Protein AF-A0A9E0GYW4-F1 (afdb_monomer_lite)

pLDDT: mean 91.56, std 4.68, range [75.44, 97.56]

Secondary structure 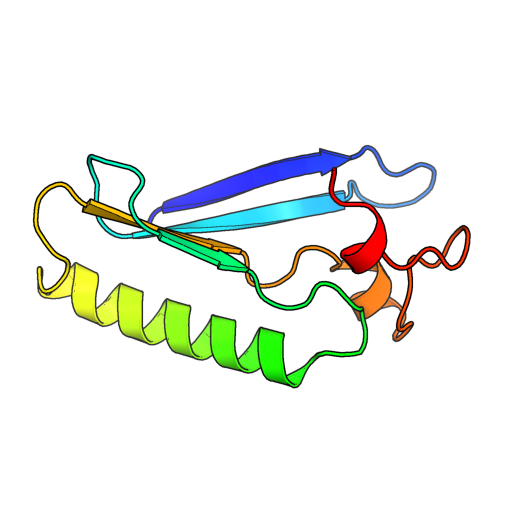(DSSP, 8-state):
-EEEEEEEE--SSSS-EEEEEEEEE-SEEEEEEEEESSTT-HHHHHHHHHHHHHHHHHHHTT-SPTTEEEEEEEES-HHHHHTT-SS-TTT---GGG---

Foldseek 3Di:
DDKDFPDWADDPPDDIQTFIKDKAAAADADEEAEFALFQQRVVRLVVLVVVSVVSVVCRVVVNDDHRYMYMYGSYNCVVNNVVVGGADPPPRDRSVPVDD

Structure (mmCIF, N/CA/C/O backbone):
data_AF-A0A9E0GYW4-F1
#
_entry.id   AF-A0A9E0GYW4-F1
#
loop_
_atom_site.group_PDB
_atom_site.id
_atom_site.type_symbol
_atom_site.label_atom_id
_atom_site.label_alt_id
_atom_site.label_comp_id
_atom_site.label_asym_id
_atom_site.label_entity_id
_atom_site.label_seq_id
_atom_site.pdbx_PDB_ins_code
_atom_site.Cartn_x
_atom_site.Cartn_y
_atom_site.Cartn_z
_atom_site.occupancy
_atom_site.B_iso_or_equiv
_atom_site.auth_seq_id
_atom_site.auth_comp_id
_atom_site.auth_asym_id
_atom_site.auth_atom_id
_atom_site.pdbx_PDB_model_num
ATOM 1 N N . MET A 1 1 ? -8.533 8.523 9.404 1.00 90.56 1 MET A N 1
ATOM 2 C CA . MET A 1 1 ? -7.748 7.979 8.280 1.00 90.56 1 MET A CA 1
ATOM 3 C C . MET A 1 1 ? -6.493 8.808 8.145 1.00 90.56 1 MET A C 1
ATOM 5 O O . MET A 1 1 ? -6.588 10.003 7.873 1.00 90.56 1 MET A O 1
ATOM 9 N N . LYS A 1 2 ? -5.326 8.186 8.302 1.00 92.94 2 LYS A N 1
ATOM 10 C CA . LYS A 1 2 ? -4.029 8.833 8.085 1.00 92.94 2 LYS A CA 1
ATOM 11 C C . LYS A 1 2 ? -3.403 8.291 6.801 1.00 92.94 2 LYS A C 1
ATOM 13 O O . LYS A 1 2 ? -3.229 7.084 6.671 1.00 92.94 2 LYS A O 1
ATOM 18 N N . LYS A 1 3 ? -3.076 9.175 5.855 1.00 95.38 3 LYS A N 1
ATOM 19 C CA . LYS A 1 3 ? -2.302 8.826 4.654 1.00 95.38 3 LYS A CA 1
ATOM 20 C C . LYS A 1 3 ? -0.817 9.037 4.942 1.00 95.38 3 LYS A C 1
ATOM 22 O O . LYS A 1 3 ? -0.454 10.072 5.496 1.00 95.38 3 LYS A O 1
ATOM 27 N N . GLU A 1 4 ? 0.030 8.091 4.556 1.00 94.69 4 GLU A N 1
ATOM 28 C CA . GLU A 1 4 ? 1.483 8.208 4.705 1.00 94.69 4 GLU A CA 1
ATOM 29 C C . GLU A 1 4 ? 2.243 7.511 3.572 1.00 94.69 4 GLU A C 1
ATOM 31 O O . GLU A 1 4 ? 1.708 6.639 2.886 1.00 94.69 4 GLU A O 1
ATOM 36 N N . ILE A 1 5 ? 3.501 7.903 3.380 1.00 94.56 5 ILE A N 1
ATOM 37 C CA . ILE A 1 5 ? 4.436 7.208 2.493 1.00 94.56 5 ILE A CA 1
ATOM 38 C C . ILE A 1 5 ? 5.137 6.143 3.335 1.00 94.56 5 ILE A C 1
ATOM 40 O O . ILE A 1 5 ? 5.848 6.468 4.283 1.00 94.56 5 ILE A O 1
ATOM 44 N N . ILE A 1 6 ? 4.918 4.875 2.997 1.00 94.69 6 ILE A N 1
ATOM 45 C CA . ILE A 1 6 ? 5.502 3.720 3.691 1.00 94.69 6 ILE A CA 1
ATOM 46 C C . ILE A 1 6 ? 6.953 3.517 3.266 1.00 94.69 6 ILE A C 1
ATOM 48 O O . ILE A 1 6 ? 7.800 3.134 4.069 1.00 94.69 6 ILE A O 1
ATOM 52 N N . TYR A 1 7 ? 7.235 3.764 1.989 1.00 92.19 7 TYR A N 1
ATOM 53 C CA . TYR A 1 7 ? 8.558 3.597 1.415 1.00 92.19 7 TYR A CA 1
ATOM 54 C C . TYR A 1 7 ? 8.727 4.519 0.211 1.00 92.19 7 TYR A C 1
ATOM 56 O O . TYR A 1 7 ? 7.777 4.735 -0.546 1.00 92.19 7 TYR A O 1
ATOM 64 N N . SER A 1 8 ? 9.940 5.038 0.036 1.00 91.44 8 SER A N 1
ATOM 65 C CA . SER A 1 8 ? 10.327 5.837 -1.122 1.00 91.44 8 SER A CA 1
ATOM 66 C C . SER A 1 8 ? 11.617 5.282 -1.712 1.00 91.44 8 SER A C 1
ATOM 68 O O . SER A 1 8 ? 12.578 5.041 -0.980 1.00 91.44 8 SER A O 1
ATOM 70 N N . LEU A 1 9 ? 11.643 5.100 -3.029 1.00 87.88 9 LEU A N 1
ATOM 71 C CA . LEU A 1 9 ? 12.835 4.747 -3.791 1.00 87.88 9 LEU A CA 1
ATOM 72 C C . LEU A 1 9 ? 13.117 5.851 -4.807 1.00 87.88 9 LEU A C 1
ATOM 74 O O . LEU A 1 9 ? 12.236 6.231 -5.579 1.00 87.88 9 LEU A O 1
ATOM 78 N N . LYS A 1 10 ? 14.358 6.340 -4.822 1.00 88.00 10 LYS A N 1
ATOM 79 C CA . LYS A 1 10 ? 14.753 7.433 -5.706 1.00 88.00 10 LYS A CA 1
ATOM 80 C C . LYS A 1 10 ? 14.659 7.019 -7.173 1.00 88.00 10 LYS A C 1
ATOM 82 O O . LYS A 1 10 ? 15.245 6.012 -7.576 1.00 88.00 10 LYS A O 1
ATOM 87 N N . GLY A 1 11 ? 13.946 7.809 -7.969 1.00 80.75 11 GLY A N 1
ATOM 88 C CA . GLY A 1 11 ? 13.866 7.604 -9.411 1.00 80.75 11 GLY A CA 1
ATOM 89 C C . GLY A 1 11 ? 15.182 7.985 -10.096 1.00 80.75 11 GLY A C 1
ATOM 90 O O . GLY A 1 11 ? 15.776 9.013 -9.786 1.00 80.75 11 GLY A O 1
ATOM 91 N N . ILE A 1 12 ? 15.655 7.167 -11.044 1.00 75.44 12 ILE A N 1
ATOM 92 C CA . ILE A 1 12 ? 16.898 7.464 -11.785 1.00 75.44 12 ILE A CA 1
ATOM 93 C C . ILE A 1 12 ? 16.653 8.549 -12.856 1.00 75.44 12 ILE A C 1
ATOM 95 O O . ILE A 1 12 ? 17.498 9.414 -13.060 1.00 75.44 12 ILE A O 1
ATOM 99 N N . TYR A 1 13 ? 15.481 8.534 -13.509 1.00 78.62 13 TYR A N 1
ATOM 100 C CA . TYR A 1 13 ? 15.123 9.445 -14.616 1.00 78.62 13 TYR A CA 1
ATOM 101 C C . TYR A 1 13 ? 13.660 9.928 -14.585 1.00 78.62 13 TYR A C 1
ATOM 103 O O . TYR A 1 13 ? 13.142 10.423 -15.586 1.00 78.62 13 TYR A O 1
ATOM 111 N N . ARG A 1 14 ? 12.954 9.710 -13.470 1.00 78.50 14 ARG A N 1
ATOM 112 C CA . ARG A 1 14 ? 11.532 10.039 -13.266 1.00 78.50 14 ARG A CA 1
ATOM 113 C C . ARG A 1 14 ? 11.286 10.364 -11.792 1.00 78.50 14 ARG A C 1
ATOM 115 O O . ARG A 1 14 ? 12.219 10.302 -10.997 1.00 78.50 14 ARG A O 1
ATOM 122 N N . GLU A 1 15 ? 10.043 10.704 -11.461 1.00 84.44 15 GLU A N 1
ATOM 123 C CA . GLU A 1 15 ? 9.589 10.908 -10.084 1.00 84.44 15 GLU A CA 1
ATOM 124 C C . GLU A 1 15 ? 9.943 9.724 -9.175 1.00 84.44 15 GLU A C 1
ATOM 126 O O . GLU A 1 15 ? 10.016 8.572 -9.621 1.00 84.44 15 GLU A O 1
ATOM 131 N N . ASP A 1 16 ? 10.151 10.032 -7.895 1.00 88.12 16 ASP A N 1
ATOM 132 C CA . ASP A 1 16 ? 10.436 9.031 -6.877 1.00 88.12 16 ASP A CA 1
ATOM 133 C C . ASP A 1 16 ? 9.290 8.031 -6.764 1.00 88.12 16 ASP A C 1
ATOM 135 O O . ASP A 1 16 ? 8.101 8.360 -6.790 1.00 88.12 16 ASP A O 1
ATOM 139 N N . TYR A 1 17 ? 9.664 6.772 -6.604 1.00 86.44 17 TYR A N 1
ATOM 140 C CA . TYR A 1 17 ? 8.713 5.703 -6.415 1.00 86.44 17 TYR A CA 1
ATOM 141 C C . TYR A 1 17 ? 8.240 5.692 -4.967 1.00 86.44 17 TYR A C 1
ATOM 143 O O . TYR A 1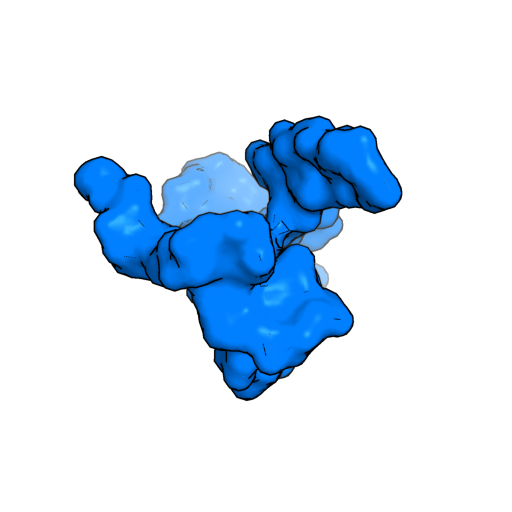 17 ? 8.977 5.295 -4.067 1.00 86.44 17 TYR A O 1
ATOM 151 N N . GLN A 1 18 ? 6.994 6.111 -4.758 1.00 90.75 18 GLN A N 1
ATOM 152 C CA . GLN A 1 18 ? 6.386 6.201 -3.436 1.00 90.75 18 GLN A CA 1
ATOM 153 C C . GLN A 1 18 ? 5.287 5.150 -3.248 1.00 90.75 18 GLN A C 1
ATOM 155 O O . GLN A 1 18 ? 4.252 5.133 -3.932 1.00 90.75 18 GLN A O 1
ATOM 160 N N . ILE A 1 19 ? 5.498 4.281 -2.262 1.00 92.69 19 ILE A N 1
ATOM 161 C CA . ILE A 1 19 ? 4.475 3.363 -1.770 1.00 92.69 19 ILE A CA 1
ATOM 162 C C . ILE A 1 19 ? 3.671 4.115 -0.719 1.00 92.69 19 ILE A C 1
ATOM 164 O O . ILE A 1 19 ? 4.197 4.496 0.325 1.00 92.69 19 ILE A O 1
ATOM 168 N N . GLU A 1 20 ? 2.389 4.330 -0.994 1.00 94.06 20 GLU A N 1
ATOM 169 C CA . GLU A 1 20 ? 1.487 4.998 -0.059 1.00 94.06 20 GLU A CA 1
ATOM 170 C C . GLU A 1 20 ? 0.675 3.965 0.712 1.00 94.06 20 GLU A C 1
ATOM 172 O O . GLU A 1 20 ? 0.227 2.958 0.157 1.00 94.06 20 GLU A O 1
ATOM 177 N N . GLY A 1 21 ? 0.454 4.259 1.985 1.00 96.25 21 GLY A N 1
ATOM 178 C CA . GLY A 1 21 ? -0.399 3.497 2.875 1.00 96.25 21 GLY A CA 1
ATOM 179 C C . GLY A 1 21 ? -1.468 4.381 3.509 1.00 96.25 21 GLY A C 1
ATOM 180 O O . GLY A 1 21 ? -1.283 5.585 3.707 1.00 96.25 21 GLY A O 1
ATOM 181 N N . TYR A 1 22 ? -2.592 3.759 3.839 1.00 96.94 22 TYR A N 1
ATOM 182 C CA . TYR A 1 22 ? -3.714 4.363 4.544 1.00 96.94 22 TYR A CA 1
ATOM 183 C C . TYR A 1 22 ? -3.912 3.618 5.857 1.00 96.94 22 TYR A C 1
ATOM 185 O O . TYR A 1 22 ? -4.192 2.420 5.844 1.00 96.94 22 TYR A O 1
ATOM 193 N N . ARG A 1 23 ? -3.753 4.316 6.981 1.00 96.50 23 ARG A N 1
ATOM 194 C CA . ARG A 1 23 ? -4.008 3.774 8.317 1.00 96.50 23 ARG A CA 1
ATOM 195 C C . ARG A 1 23 ? -5.391 4.171 8.810 1.00 96.50 23 ARG A C 1
ATOM 197 O O . ARG A 1 23 ? -5.803 5.328 8.648 1.00 96.50 23 ARG A O 1
ATOM 204 N N . PHE A 1 24 ? -6.059 3.210 9.431 1.00 96.50 24 PHE A N 1
ATOM 205 C CA . PHE A 1 24 ? -7.372 3.349 10.048 1.00 96.50 24 PHE A CA 1
ATOM 206 C C . PHE A 1 24 ? -7.340 2.809 11.475 1.00 96.50 24 PHE A C 1
ATOM 208 O O . PHE A 1 24 ? -6.710 1.779 11.726 1.00 96.50 24 PHE A O 1
ATOM 215 N N . GLY A 1 25 ? -8.045 3.484 12.382 1.00 94.00 25 GLY A N 1
ATOM 216 C CA . GLY A 1 25 ? -8.000 3.165 13.808 1.00 94.00 25 GLY A CA 1
ATOM 217 C C . GLY A 1 25 ? -6.715 3.672 14.466 1.00 94.00 25 GLY A C 1
ATOM 218 O O . GLY A 1 25 ? -6.128 4.666 14.032 1.00 94.00 25 GLY A O 1
ATOM 219 N N . GLY A 1 26 ? -6.284 3.000 15.529 1.00 91.69 26 GLY A N 1
ATOM 220 C CA . GLY A 1 26 ? -5.077 3.360 16.267 1.00 91.69 26 GLY A CA 1
ATOM 221 C C . GLY A 1 26 ? -4.785 2.369 17.386 1.00 91.69 26 GLY A C 1
ATOM 222 O O . GLY A 1 26 ? -5.698 1.705 17.871 1.00 91.69 26 GLY A O 1
ATOM 223 N N . GLY A 1 27 ? -3.518 2.276 17.789 1.00 93.00 27 GLY A N 1
ATOM 224 C CA . GLY A 1 27 ? -3.049 1.307 18.781 1.00 93.00 27 GLY A CA 1
ATOM 225 C C . GLY A 1 27 ? -2.119 0.267 18.163 1.00 93.00 27 GLY A C 1
ATOM 226 O O . GLY A 1 27 ? -1.137 0.617 17.505 1.00 93.00 27 GLY A O 1
ATOM 227 N N . GLU A 1 28 ? -2.404 -1.012 18.399 1.00 96.00 28 GLU A N 1
ATOM 228 C CA . GLU A 1 28 ? -1.596 -2.129 17.916 1.00 96.00 28 GLU A CA 1
ATOM 229 C C . GLU A 1 28 ? -1.741 -2.325 16.398 1.00 96.00 28 GLU A C 1
ATOM 231 O O . GLU A 1 28 ? -2.840 -2.286 15.847 1.00 96.00 28 GLU A O 1
ATOM 236 N N . LYS A 1 29 ? -0.625 -2.587 15.707 1.00 95.50 29 LYS A N 1
ATOM 237 C CA . LYS A 1 29 ? -0.613 -2.916 14.274 1.00 95.50 29 LYS A CA 1
ATOM 238 C C . LYS A 1 29 ? -1.176 -4.320 14.060 1.00 95.50 29 LYS A C 1
ATOM 240 O O . LYS A 1 29 ? -0.441 -5.295 14.177 1.00 95.50 29 LYS A O 1
ATOM 245 N N . SER A 1 30 ? -2.460 -4.421 13.733 1.00 96.38 30 SER A N 1
ATOM 246 C CA . SER A 1 30 ? -3.172 -5.707 13.752 1.00 96.38 30 SER A CA 1
ATOM 247 C C . SER A 1 30 ? -3.382 -6.325 12.376 1.00 96.38 30 SER A C 1
ATOM 249 O O . SER A 1 30 ? -3.390 -7.547 12.257 1.00 96.38 30 SER A O 1
ATOM 251 N N . ALA A 1 31 ? -3.538 -5.515 11.328 1.00 96.00 31 ALA A N 1
ATOM 252 C CA . ALA A 1 31 ? -3.719 -6.032 9.974 1.00 96.00 31 ALA A CA 1
ATOM 253 C C . ALA A 1 31 ? -3.056 -5.143 8.919 1.00 96.00 31 ALA A C 1
ATOM 255 O O . ALA A 1 31 ? -3.077 -3.915 9.01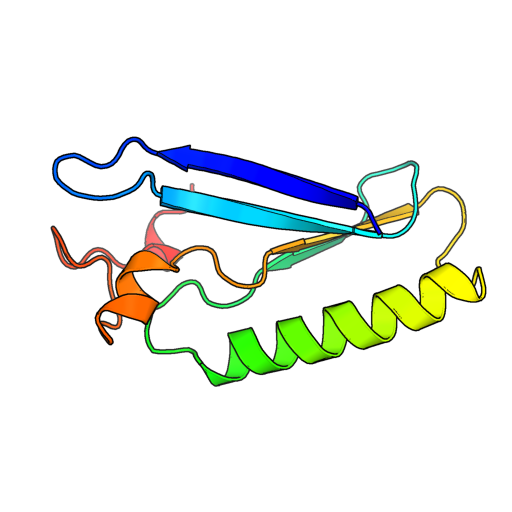0 1.00 96.00 31 ALA A O 1
ATOM 256 N N . CYS A 1 32 ? -2.508 -5.778 7.882 1.00 96.25 32 CYS A N 1
ATOM 257 C CA . CYS A 1 32 ? -2.006 -5.111 6.687 1.00 96.25 32 CYS A CA 1
ATOM 258 C C . CYS A 1 32 ? -2.645 -5.742 5.449 1.00 96.25 32 CYS A C 1
ATOM 260 O O . CYS A 1 32 ? -2.564 -6.953 5.253 1.00 96.25 32 CYS A O 1
ATOM 262 N N . ILE A 1 33 ? -3.278 -4.917 4.622 1.00 96.38 33 ILE A N 1
ATOM 263 C CA . ILE A 1 33 ? -3.925 -5.328 3.381 1.00 96.38 33 ILE A CA 1
ATOM 264 C C . ILE A 1 33 ? -3.140 -4.712 2.236 1.00 96.38 33 ILE A C 1
ATOM 266 O O . ILE A 1 33 ? -3.092 -3.491 2.081 1.00 96.38 33 ILE A O 1
ATOM 270 N N . VAL A 1 34 ? -2.516 -5.572 1.440 1.00 94.81 34 VAL A N 1
ATOM 271 C CA . VAL A 1 34 ? -1.670 -5.179 0.316 1.00 94.81 34 VAL A CA 1
ATOM 272 C C . VAL A 1 34 ? -2.391 -5.534 -0.977 1.00 94.81 34 VAL A C 1
ATOM 274 O O . VAL A 1 34 ? -2.826 -6.668 -1.154 1.00 94.81 34 VAL A O 1
ATOM 277 N N . GLY A 1 35 ? -2.556 -4.542 -1.846 1.00 92.75 35 GLY A N 1
ATOM 278 C CA . GLY A 1 35 ? -3.138 -4.710 -3.171 1.00 92.75 35 GLY A CA 1
ATOM 279 C C . GLY A 1 35 ? -2.094 -5.088 -4.216 1.00 92.75 35 GLY A C 1
ATOM 280 O O . GLY A 1 35 ? -1.181 -5.868 -3.957 1.00 92.75 35 GLY A O 1
ATOM 281 N N . ALA A 1 36 ? -2.223 -4.493 -5.403 1.00 90.12 36 ALA A N 1
ATOM 282 C CA . ALA A 1 36 ? -1.490 -4.898 -6.597 1.00 90.12 36 ALA A CA 1
ATOM 283 C C . ALA A 1 36 ? 0.040 -4.920 -6.390 1.00 90.12 36 ALA A C 1
ATOM 285 O O . ALA A 1 36 ? 0.686 -3.889 -6.144 1.00 90.12 36 ALA A O 1
ATOM 286 N N . LEU A 1 37 ? 0.620 -6.114 -6.540 1.00 90.62 37 LEU A N 1
ATOM 287 C CA . LEU A 1 37 ? 2.069 -6.349 -6.583 1.00 90.62 37 LEU A CA 1
ATOM 288 C C . LEU A 1 37 ? 2.569 -6.415 -8.032 1.00 90.62 37 LEU A C 1
ATOM 290 O O . LEU A 1 37 ? 3.742 -6.142 -8.308 1.00 90.62 37 LEU A O 1
ATOM 294 N N . ARG A 1 38 ? 1.672 -6.720 -8.976 1.00 91.69 38 ARG A N 1
ATOM 295 C CA . ARG A 1 38 ? 1.939 -6.704 -10.417 1.00 91.69 38 ARG A CA 1
ATOM 296 C C . ARG A 1 38 ? 1.174 -5.584 -11.100 1.00 91.69 38 ARG A C 1
ATOM 298 O O . ARG A 1 38 ? 0.062 -5.236 -10.715 1.00 91.69 38 ARG A O 1
ATOM 305 N N . GLY A 1 39 ? 1.755 -5.030 -12.159 1.00 88.50 39 GLY A N 1
ATOM 306 C CA . GLY A 1 39 ? 1.213 -3.819 -12.774 1.00 88.50 39 GLY A CA 1
ATOM 307 C C . GLY A 1 39 ? -0.087 -4.003 -13.567 1.00 88.50 39 GLY A C 1
ATOM 308 O O . GLY A 1 39 ? -0.738 -3.027 -13.916 1.00 88.50 39 GLY A O 1
ATOM 309 N N . ASN A 1 40 ? -0.519 -5.235 -13.836 1.00 89.56 40 ASN A N 1
ATOM 310 C CA . ASN A 1 40 ? -1.774 -5.509 -14.544 1.00 89.56 40 ASN A CA 1
ATOM 311 C C . ASN A 1 40 ? -2.924 -5.954 -13.617 1.00 89.56 40 ASN A C 1
ATOM 313 O O . ASN A 1 40 ? -3.995 -6.313 -14.101 1.00 89.56 40 ASN A O 1
ATOM 317 N N . GLU A 1 41 ? -2.741 -5.918 -12.295 1.00 90.44 41 GLU A N 1
ATOM 318 C CA . GLU A 1 41 ? -3.737 -6.344 -11.297 1.00 90.44 41 GLU A CA 1
ATOM 319 C C . GLU A 1 41 ? -4.718 -5.202 -10.934 1.00 90.44 41 GLU A C 1
ATOM 321 O O . GLU A 1 41 ? -4.971 -4.910 -9.766 1.00 90.44 41 GLU A O 1
ATOM 326 N N . ILE A 1 42 ? -5.308 -4.546 -11.945 1.00 90.62 42 ILE A N 1
ATOM 327 C CA . ILE A 1 42 ? -6.177 -3.356 -11.780 1.00 90.62 42 ILE A CA 1
ATOM 328 C C . ILE A 1 42 ? -7.390 -3.642 -10.879 1.00 90.62 42 ILE A C 1
ATOM 330 O O . ILE A 1 42 ? -7.802 -2.789 -10.093 1.00 90.62 42 ILE A O 1
ATOM 334 N N . GLN A 1 43 ? -7.947 -4.854 -10.951 1.00 93.19 43 GLN A N 1
ATOM 335 C CA . GLN A 1 43 ? -9.075 -5.258 -10.107 1.00 93.19 43 GLN A CA 1
ATOM 336 C C . GLN A 1 43 ? -8.727 -5.212 -8.612 1.00 93.19 43 GLN A C 1
ATOM 338 O O . GLN A 1 43 ? -9.551 -4.773 -7.814 1.00 93.19 43 GLN A O 1
ATOM 343 N N . GLN A 1 44 ? -7.504 -5.594 -8.225 1.00 93.38 44 GLN A N 1
ATOM 344 C CA . GLN A 1 44 ? -7.069 -5.529 -6.827 1.00 93.38 44 GLN A CA 1
ATOM 345 C C . GLN A 1 44 ? -6.942 -4.079 -6.357 1.00 93.38 44 GLN A C 1
ATOM 347 O O . GLN A 1 44 ? -7.415 -3.748 -5.272 1.00 93.38 44 GLN A O 1
ATOM 352 N N . LEU A 1 45 ? -6.392 -3.193 -7.199 1.00 93.25 45 LEU A N 1
ATOM 353 C CA . LEU A 1 45 ? -6.340 -1.760 -6.900 1.00 93.25 45 LEU A CA 1
ATOM 354 C C . LEU A 1 45 ? -7.750 -1.183 -6.687 1.00 93.25 45 LEU A C 1
ATOM 356 O O . LEU A 1 45 ? -7.979 -0.434 -5.734 1.00 93.25 45 LEU A O 1
ATOM 360 N N . TYR A 1 46 ? -8.708 -1.558 -7.541 1.00 94.44 46 TYR A N 1
ATOM 361 C CA . TYR A 1 46 ? -10.102 -1.144 -7.388 1.00 94.44 46 TYR A CA 1
ATOM 362 C C . TYR A 1 46 ? -10.704 -1.644 -6.068 1.00 94.44 46 TYR A C 1
ATOM 364 O O . TYR A 1 46 ? -11.298 -0.849 -5.338 1.00 94.44 46 TYR A O 1
ATOM 372 N N . ILE A 1 47 ? -10.497 -2.913 -5.708 1.00 96.56 47 ILE A N 1
ATOM 373 C CA . ILE A 1 47 ? -10.976 -3.475 -4.435 1.00 96.56 47 ILE A CA 1
ATOM 374 C C . ILE A 1 47 ? -10.368 -2.719 -3.250 1.00 96.56 47 ILE A C 1
ATOM 376 O O . ILE A 1 47 ? -11.101 -2.323 -2.345 1.00 96.56 47 ILE A O 1
ATOM 380 N N . CYS A 1 48 ? -9.064 -2.428 -3.275 1.00 96.00 48 CYS A N 1
ATOM 381 C CA . CYS A 1 48 ? -8.430 -1.614 -2.239 1.00 96.00 48 CYS A CA 1
ATOM 382 C C . CYS A 1 48 ? -9.045 -0.209 -2.141 1.00 96.00 48 CYS A C 1
ATOM 384 O O . CYS A 1 48 ? -9.183 0.309 -1.036 1.00 96.00 48 CYS A O 1
ATOM 386 N N . SER A 1 49 ? -9.458 0.402 -3.257 1.00 94.62 49 SER A N 1
ATOM 387 C CA . SER A 1 49 ? -10.140 1.705 -3.232 1.00 94.62 49 SER A CA 1
ATOM 388 C C . SER A 1 49 ? -11.512 1.637 -2.550 1.00 94.62 49 SER A C 1
ATOM 390 O O . SER A 1 49 ? -11.842 2.506 -1.740 1.00 94.62 49 SER A O 1
ATOM 392 N N . GLN A 1 50 ? -12.285 0.5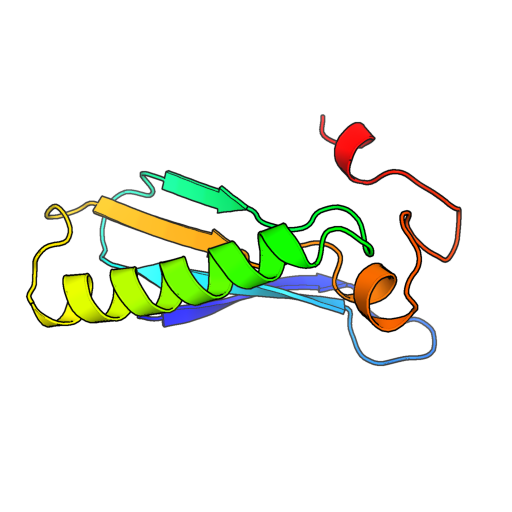77 -2.819 1.00 97.56 50 GLN A N 1
ATOM 393 C CA . GLN A 1 50 ? -13.576 0.343 -2.167 1.00 97.56 50 GLN A CA 1
ATOM 394 C C . GLN A 1 50 ? -13.387 0.056 -0.678 1.00 97.56 50 GLN A C 1
ATOM 396 O O . GLN A 1 50 ? -14.120 0.588 0.152 1.00 97.56 50 GLN A O 1
ATOM 401 N N . LEU A 1 51 ? -12.355 -0.713 -0.330 1.00 96.75 51 LEU A N 1
ATOM 402 C CA . LEU A 1 51 ? -12.016 -1.013 1.052 1.00 96.75 51 LEU A CA 1
ATOM 403 C C . LEU A 1 51 ? -11.623 0.250 1.827 1.00 96.75 51 LEU A C 1
ATOM 405 O O . LEU A 1 51 ? -12.121 0.466 2.924 1.00 96.75 51 LEU A O 1
ATOM 409 N N . VAL A 1 52 ? -10.781 1.114 1.251 1.00 96.44 52 VAL A N 1
ATOM 410 C CA . VAL A 1 52 ? -10.421 2.413 1.845 1.00 96.44 52 VAL A CA 1
ATOM 411 C C . VAL A 1 52 ? -11.666 3.265 2.082 1.00 96.44 52 VAL A C 1
ATOM 413 O O . VAL A 1 52 ? -11.782 3.894 3.134 1.00 96.44 52 VAL A O 1
ATOM 416 N N . LYS A 1 53 ? -12.617 3.269 1.139 1.00 96.94 53 LYS A N 1
ATOM 417 C CA . LYS A 1 53 ? -13.888 3.984 1.295 1.00 96.94 53 LYS A CA 1
ATOM 418 C C . LYS A 1 53 ? -14.709 3.421 2.462 1.00 96.94 53 LYS A C 1
ATOM 420 O O . LYS A 1 53 ? -15.102 4.187 3.336 1.00 96.94 53 LYS A O 1
ATOM 425 N N . ALA A 1 54 ? -14.899 2.104 2.511 1.00 97.06 54 ALA A N 1
ATOM 426 C CA . ALA A 1 54 ? -15.658 1.440 3.569 1.00 97.06 54 ALA A CA 1
ATOM 427 C C . ALA A 1 54 ? -15.006 1.615 4.952 1.00 97.06 54 ALA A C 1
ATOM 429 O O . ALA A 1 54 ? -15.680 1.963 5.916 1.00 97.06 54 ALA A O 1
ATOM 430 N N . LEU A 1 55 ? -13.684 1.449 5.057 1.00 96.44 55 LEU A N 1
ATOM 431 C CA . LEU A 1 55 ? -12.949 1.649 6.310 1.00 96.44 55 LEU A CA 1
ATOM 432 C C . LEU A 1 55 ? -13.020 3.097 6.793 1.00 96.44 55 LEU A C 1
ATOM 434 O O . LEU A 1 55 ? -13.121 3.329 7.993 1.00 96.44 55 LEU A O 1
ATOM 438 N N . LYS A 1 56 ? -13.018 4.073 5.879 1.00 96.12 56 LYS A N 1
ATOM 439 C CA . LYS A 1 56 ? -13.202 5.486 6.228 1.00 96.12 56 LYS A CA 1
ATOM 440 C C . LYS A 1 56 ? -14.587 5.744 6.826 1.00 96.12 56 LYS A C 1
ATOM 442 O O . LYS A 1 56 ? -14.698 6.500 7.787 1.00 96.12 56 LYS A O 1
ATOM 447 N N . GLU A 1 57 ? -15.626 5.128 6.265 1.00 96.56 57 GLU A N 1
ATOM 448 C CA . GLU A 1 57 ? -16.987 5.206 6.805 1.00 96.56 57 GLU A CA 1
ATOM 449 C C . GLU A 1 57 ? -17.067 4.529 8.180 1.00 96.56 57 GLU A C 1
ATOM 451 O O . GLU A 1 57 ? -17.569 5.134 9.122 1.00 96.56 57 GLU A O 1
ATOM 456 N N . LEU A 1 58 ? -16.507 3.327 8.338 1.00 95.75 58 LEU A N 1
ATOM 457 C CA . LEU A 1 58 ? -16.484 2.612 9.620 1.00 95.75 58 LEU A CA 1
ATOM 458 C C . LEU A 1 58 ? -15.730 3.383 10.710 1.00 95.75 58 LEU A C 1
ATOM 460 O O . LEU A 1 58 ? -16.206 3.480 11.838 1.00 95.75 58 LEU A O 1
ATOM 464 N N . GLU A 1 59 ? -14.580 3.968 10.378 1.00 94.56 59 GLU A N 1
ATOM 465 C CA . GLU A 1 59 ? -13.794 4.784 11.304 1.00 94.56 59 GLU A CA 1
ATOM 466 C C . GLU A 1 59 ? -14.567 6.025 11.766 1.00 94.56 59 GLU A C 1
ATOM 468 O O . GLU A 1 59 ? -14.556 6.343 12.952 1.00 94.56 59 GLU A O 1
ATOM 473 N N . ALA A 1 60 ? -15.288 6.693 10.857 1.00 94.38 60 ALA A N 1
ATOM 474 C CA . ALA A 1 60 ? -16.111 7.856 11.191 1.00 94.38 60 ALA A CA 1
ATOM 475 C C . ALA A 1 60 ? -17.257 7.520 12.162 1.00 94.38 60 ALA A C 1
ATOM 477 O O . ALA A 1 60 ? -17.654 8.372 12.953 1.00 94.38 60 ALA A O 1
ATOM 478 N N . HIS A 1 61 ? -17.757 6.281 12.131 1.00 94.94 61 HIS A N 1
ATOM 479 C CA . HIS A 1 61 ? -18.779 5.782 13.055 1.00 94.94 61 HIS A CA 1
ATOM 480 C C . HIS A 1 61 ? -18.192 5.106 14.308 1.00 94.94 61 HIS A C 1
ATOM 482 O O . HIS A 1 61 ? -18.950 4.577 15.118 1.00 94.94 61 HIS A O 1
ATOM 488 N N . GLY A 1 62 ? -16.863 5.080 14.475 1.00 92.56 62 GLY A N 1
ATOM 489 C CA . GLY A 1 62 ? -16.214 4.389 15.595 1.00 92.56 62 GLY A CA 1
ATOM 490 C C . GLY A 1 62 ? -16.389 2.865 15.573 1.00 92.56 62 GLY A C 1
ATOM 491 O O . GLY A 1 62 ? -16.280 2.218 16.608 1.00 92.56 62 GLY A O 1
ATOM 492 N N . ALA A 1 63 ? -16.666 2.279 14.405 1.00 93.75 63 ALA A N 1
ATOM 493 C CA . ALA A 1 63 ? -16.929 0.849 14.232 1.00 93.75 63 ALA A CA 1
ATOM 494 C C . ALA A 1 63 ? -15.655 0.008 14.002 1.00 93.75 63 ALA A C 1
ATOM 496 O O . ALA A 1 63 ? -15.737 -1.182 13.700 1.00 93.75 63 ALA A O 1
ATOM 497 N N . ILE A 1 64 ? -14.472 0.616 14.121 1.00 91.88 64 ILE A N 1
ATOM 498 C CA . ILE A 1 64 ? -13.191 -0.099 14.121 1.00 91.88 64 ILE A CA 1
ATOM 499 C C . ILE A 1 64 ? -12.893 -0.548 15.551 1.00 91.88 64 ILE A C 1
ATOM 501 O O . ILE A 1 64 ? -13.082 0.221 16.492 1.00 91.88 64 ILE A O 1
ATOM 505 N N . SER A 1 65 ? -12.429 -1.791 15.712 1.00 90.75 65 SER A N 1
ATOM 506 C CA . SER A 1 65 ? -12.097 -2.341 17.029 1.00 90.75 65 SER A CA 1
ATOM 507 C C . SER A 1 65 ? -11.131 -1.427 17.791 1.00 90.75 65 SER A C 1
ATOM 509 O O . SER A 1 65 ? -10.151 -0.930 17.231 1.00 90.75 65 SER A O 1
ATOM 511 N N . HIS A 1 66 ? -11.415 -1.209 19.074 1.00 90.19 66 HIS A N 1
ATOM 512 C CA . HIS A 1 66 ? -10.634 -0.317 19.923 1.00 90.19 66 HIS A CA 1
ATOM 513 C C . HIS A 1 66 ? -9.189 -0.811 20.048 1.00 90.19 66 HIS A C 1
ATOM 515 O O . HIS A 1 66 ? -8.959 -2.006 20.201 1.00 90.19 66 HIS A O 1
ATOM 521 N N . ASN A 1 67 ? -8.228 0.117 20.036 1.00 93.00 67 ASN A N 1
ATOM 522 C CA . ASN A 1 67 ? -6.792 -0.163 20.162 1.00 93.00 67 ASN A CA 1
ATOM 523 C C . ASN A 1 67 ? -6.194 -1.057 19.052 1.00 93.00 67 ASN A C 1
ATOM 525 O O . ASN A 1 67 ? -5.099 -1.594 19.218 1.00 93.00 67 ASN A O 1
ATOM 529 N N . HIS A 1 68 ? -6.882 -1.190 17.916 1.00 94.88 68 HIS A N 1
ATOM 530 C CA . HIS A 1 68 ? -6.386 -1.909 16.750 1.00 94.88 68 HIS A CA 1
ATOM 531 C C . HIS A 1 68 ? -6.260 -0.984 15.540 1.00 94.88 68 HIS A C 1
ATOM 533 O O . HIS A 1 68 ? -7.093 -0.108 15.290 1.00 94.88 68 HIS A O 1
ATOM 539 N N . GLU A 1 69 ? -5.207 -1.212 14.765 1.00 95.56 69 GLU A N 1
ATOM 540 C CA . GLU A 1 69 ? -4.886 -0.456 13.564 1.00 95.56 69 GLU A CA 1
ATOM 541 C C . GLU A 1 69 ? -4.862 -1.365 12.330 1.00 95.56 69 GLU A C 1
ATOM 543 O O . GLU A 1 69 ? -4.288 -2.461 12.334 1.00 95.56 69 GLU A O 1
ATOM 548 N N . ILE A 1 70 ? -5.461 -0.865 11.247 1.00 97.25 70 ILE A N 1
ATOM 549 C CA . ILE A 1 70 ? -5.466 -1.501 9.929 1.00 97.25 70 ILE A CA 1
ATOM 550 C C . ILE A 1 70 ? -4.694 -0.610 8.957 1.00 97.25 70 ILE A C 1
ATOM 552 O O . ILE A 1 70 ? -5.012 0.570 8.796 1.00 97.25 70 ILE A O 1
ATOM 556 N N . LEU A 1 71 ? -3.709 -1.186 8.271 1.00 97.31 71 LEU A N 1
ATOM 557 C CA . LEU A 1 71 ? -2.970 -0.547 7.185 1.00 97.31 71 LEU A CA 1
ATOM 558 C C . LEU A 1 71 ? -3.443 -1.096 5.836 1.00 97.31 71 LEU A C 1
ATOM 560 O O . LEU A 1 71 ? -3.435 -2.303 5.620 1.00 97.31 71 LEU A O 1
ATOM 564 N N . VAL A 1 72 ? -3.793 -0.216 4.903 1.00 97.56 72 VAL A N 1
ATOM 565 C CA . VAL A 1 72 ? -4.084 -0.578 3.510 1.00 97.56 72 VAL A CA 1
ATOM 566 C C . VAL A 1 72 ? -3.035 0.038 2.590 1.00 97.56 72 VAL A C 1
ATOM 568 O O . VAL A 1 72 ? -2.868 1.256 2.580 1.00 97.56 72 VAL A O 1
ATOM 571 N N . ILE A 1 73 ? -2.356 -0.788 1.794 1.00 96.62 73 ILE A N 1
ATOM 572 C CA . ILE A 1 73 ? -1.399 -0.389 0.752 1.00 96.62 73 ILE A CA 1
ATOM 573 C C . ILE A 1 73 ? -2.015 -0.760 -0.605 1.00 96.62 73 ILE A C 1
ATOM 575 O O . ILE A 1 73 ? -1.920 -1.917 -1.012 1.00 96.62 73 ILE A O 1
ATOM 579 N N . PRO A 1 74 ? -2.671 0.172 -1.324 1.00 94.25 74 PRO A N 1
ATOM 580 C CA . PRO A 1 74 ? -3.472 -0.185 -2.502 1.00 94.25 74 PRO A CA 1
ATOM 581 C C . PRO A 1 74 ? -2.668 -0.739 -3.680 1.00 94.25 74 PRO A C 1
ATOM 583 O O . PRO A 1 74 ? -3.164 -1.552 -4.455 1.00 94.25 74 PRO A O 1
ATOM 586 N N . SER A 1 75 ? -1.430 -0.278 -3.831 1.00 92.62 75 SER A N 1
ATOM 587 C CA . SER A 1 75 ? -0.510 -0.753 -4.854 1.00 92.62 75 SER A CA 1
ATOM 588 C C . SER A 1 75 ? 0.905 -0.584 -4.345 1.00 92.62 75 SER A C 1
ATOM 590 O O . SER A 1 75 ? 1.341 0.534 -4.065 1.00 92.62 75 SER A O 1
ATOM 592 N N . VAL A 1 76 ? 1.634 -1.691 -4.306 1.00 90.69 76 VAL A N 1
ATOM 593 C CA . VAL A 1 76 ? 3.082 -1.658 -4.126 1.00 90.69 76 VAL A CA 1
ATOM 594 C C . VAL A 1 76 ? 3.681 -1.207 -5.448 1.00 90.69 76 VAL A C 1
ATOM 596 O O . VAL A 1 76 ? 4.312 -0.164 -5.493 1.00 90.69 76 VAL A O 1
ATOM 599 N N . ASN A 1 77 ? 3.350 -1.874 -6.555 1.00 87.88 77 ASN A N 1
ATOM 600 C CA . ASN A 1 77 ? 4.016 -1.700 -7.846 1.00 87.88 77 ASN A CA 1
ATOM 601 C C . ASN A 1 77 ? 3.345 -0.677 -8.778 1.00 87.88 77 ASN A C 1
ATOM 603 O O . ASN A 1 77 ? 2.955 -0.979 -9.910 1.00 87.88 77 ASN A O 1
ATOM 607 N N . ARG A 1 78 ? 3.244 0.571 -8.310 1.00 84.38 78 ARG A N 1
ATOM 608 C CA . ARG A 1 78 ? 2.585 1.652 -9.067 1.00 84.38 78 ARG A CA 1
ATOM 609 C C . ARG A 1 78 ? 3.288 1.960 -10.392 1.00 84.38 78 ARG A C 1
ATOM 611 O O . ARG A 1 78 ? 2.656 2.345 -11.370 1.00 84.38 78 ARG A O 1
ATOM 618 N N . PHE A 1 79 ? 4.600 1.743 -10.437 1.00 84.25 79 PHE A N 1
ATOM 619 C CA . PHE A 1 79 ? 5.409 1.978 -11.624 1.00 84.25 79 PHE A CA 1
ATOM 620 C C . PHE A 1 79 ? 5.030 1.037 -12.767 1.00 84.25 79 PHE A C 1
ATOM 622 O O . PHE A 1 79 ? 4.754 1.505 -13.869 1.00 84.25 79 PHE A O 1
ATOM 629 N N . SER A 1 80 ? 4.941 -0.271 -12.494 1.00 85.50 80 SER A N 1
ATOM 630 C CA . SER A 1 80 ? 4.531 -1.249 -13.509 1.00 85.50 80 SER A CA 1
ATOM 631 C C . SER A 1 80 ? 3.083 -1.024 -13.947 1.00 85.50 80 SER A C 1
ATOM 633 O O . SER A 1 80 ? 2.788 -1.175 -15.131 1.00 85.50 80 SER A O 1
ATOM 635 N N . MET A 1 81 ? 2.205 -0.587 -13.029 1.00 85.69 81 MET A N 1
ATOM 636 C CA . MET A 1 81 ? 0.831 -0.191 -13.367 1.00 85.69 81 MET A CA 1
ATOM 637 C C . MET A 1 81 ? 0.788 0.970 -14.360 1.00 85.69 81 MET A C 1
ATOM 639 O O . MET A 1 81 ? 0.110 0.875 -15.380 1.00 85.69 81 MET A O 1
ATOM 643 N N . ASN A 1 82 ? 1.558 2.031 -14.109 1.00 85.75 82 ASN A N 1
ATOM 644 C CA . ASN A 1 82 ? 1.586 3.218 -14.969 1.00 85.75 82 ASN A CA 1
ATOM 645 C C . ASN A 1 82 ? 2.069 2.917 -16.396 1.00 85.75 82 ASN A C 1
ATOM 647 O O . ASN A 1 82 ? 1.693 3.618 -17.330 1.00 85.75 82 ASN A O 1
ATOM 651 N N . VAL A 1 83 ? 2.904 1.889 -16.574 1.00 86.62 83 VAL A N 1
ATOM 652 C CA . VAL A 1 83 ? 3.404 1.465 -17.894 1.00 86.62 83 VAL A CA 1
ATOM 653 C C . VAL A 1 83 ? 2.665 0.248 -18.464 1.00 86.62 83 VAL A C 1
ATOM 655 O O . VAL A 1 83 ? 3.062 -0.263 -19.509 1.00 86.62 83 VAL A O 1
ATOM 658 N N . GLY A 1 84 ? 1.625 -0.250 -17.784 1.00 84.50 84 GLY A N 1
ATOM 659 C CA . GLY A 1 84 ? 0.840 -1.410 -18.216 1.00 84.50 84 GLY A CA 1
ATOM 660 C C . GLY A 1 84 ? 1.623 -2.727 -18.281 1.00 84.50 84 GLY A C 1
ATOM 661 O O . GLY A 1 84 ? 1.216 -3.646 -18.993 1.00 84.50 84 GLY A O 1
ATOM 662 N N . LYS A 1 85 ? 2.752 -2.843 -17.570 1.00 88.81 85 LYS A N 1
ATOM 663 C CA . LYS A 1 85 ? 3.556 -4.074 -17.527 1.00 88.81 85 LYS A CA 1
ATOM 664 C C . LYS A 1 85 ? 3.203 -4.912 -16.309 1.00 88.81 85 LYS A C 1
ATOM 666 O O . LYS A 1 85 ? 2.928 -4.394 -15.237 1.00 88.81 85 LYS A O 1
ATOM 671 N N . ARG A 1 86 ? 3.252 -6.235 -16.456 1.00 89.69 86 ARG A N 1
ATOM 672 C CA . ARG A 1 86 ? 3.012 -7.163 -15.342 1.00 89.69 86 ARG A CA 1
ATOM 673 C C . ARG A 1 86 ? 4.123 -7.088 -14.289 1.00 89.69 86 ARG A C 1
ATOM 675 O O . ARG A 1 86 ? 3.830 -6.976 -13.104 1.00 89.69 86 ARG A O 1
ATOM 682 N N . PHE A 1 87 ? 5.375 -7.145 -14.726 1.00 91.56 87 PHE A N 1
ATOM 683 C CA . PHE A 1 87 ? 6.558 -7.189 -13.864 1.00 91.56 87 PHE A CA 1
ATOM 684 C C . PHE A 1 87 ? 7.308 -5.863 -13.847 1.00 91.56 87 PHE A C 1
ATOM 686 O O . PHE A 1 87 ? 6.991 -4.958 -14.625 1.00 91.56 87 PHE A O 1
ATOM 693 N N . TRP A 1 88 ? 8.303 -5.771 -12.961 1.00 86.88 88 TRP A N 1
ATOM 694 C CA . TRP A 1 88 ? 9.130 -4.582 -12.833 1.00 86.88 88 TRP A CA 1
ATOM 695 C C . TRP A 1 88 ? 9.774 -4.227 -14.183 1.00 86.88 88 TRP A C 1
ATOM 697 O O . TRP A 1 88 ? 10.378 -5.079 -14.834 1.00 86.88 88 TRP A O 1
ATOM 707 N N . PRO A 1 89 ? 9.623 -2.991 -14.675 1.00 84.19 89 PRO A N 1
ATOM 708 C CA . PRO A 1 89 ? 9.908 -2.693 -16.074 1.00 84.19 89 PRO A CA 1
ATOM 709 C C . PRO A 1 89 ? 11.397 -2.579 -16.411 1.00 84.19 89 PRO A C 1
ATOM 711 O O . PRO A 1 89 ? 11.700 -2.566 -17.604 1.00 84.19 89 PRO A O 1
ATOM 714 N N . THR A 1 90 ? 12.303 -2.475 -15.427 1.00 85.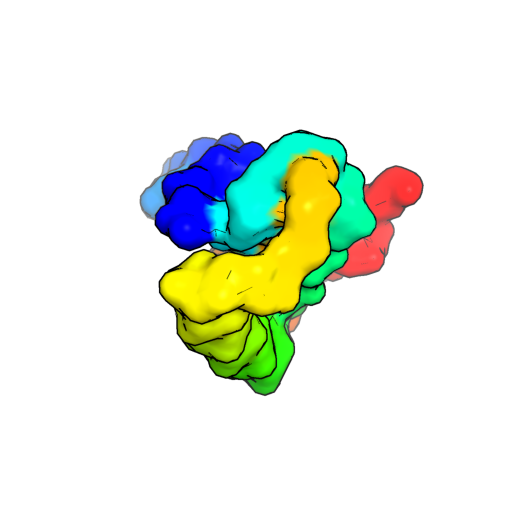12 90 THR A N 1
ATOM 715 C CA . THR A 1 90 ? 13.749 -2.360 -15.694 1.00 85.12 90 THR A CA 1
ATOM 716 C C . THR A 1 90 ? 14.419 -3.708 -15.942 1.00 85.12 90 THR A C 1
ATOM 718 O O . THR A 1 90 ? 15.319 -3.782 -16.768 1.00 85.12 90 THR A O 1
ATOM 721 N N . ASP A 1 91 ? 13.992 -4.761 -15.249 1.00 88.81 91 ASP A N 1
ATOM 722 C CA . ASP A 1 91 ? 14.655 -6.074 -15.242 1.00 88.81 91 ASP A CA 1
ATOM 723 C C . ASP A 1 91 ? 13.680 -7.258 -15.387 1.00 88.81 91 ASP A C 1
ATOM 725 O O . ASP A 1 91 ? 14.103 -8.410 -15.414 1.00 88.81 91 ASP A O 1
ATOM 729 N N . ASN A 1 92 ? 12.378 -6.985 -15.522 1.00 90.25 92 ASN A N 1
ATOM 730 C CA . ASN A 1 92 ? 11.306 -7.97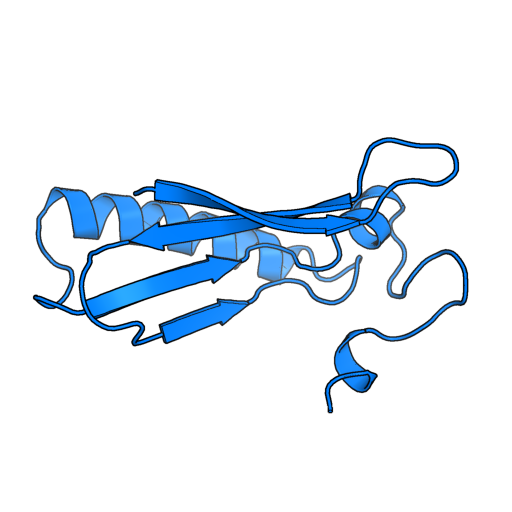5 -15.618 1.00 90.25 92 ASN A CA 1
ATOM 731 C C . ASN A 1 92 ? 11.118 -8.836 -14.350 1.00 90.25 92 ASN A C 1
ATOM 733 O O . ASN A 1 92 ? 10.513 -9.909 -14.420 1.00 90.25 92 ASN A O 1
ATOM 737 N N . SER A 1 93 ? 11.584 -8.360 -13.192 1.00 90.00 93 SER A N 1
ATOM 738 C CA . SER A 1 93 ? 11.457 -9.059 -11.911 1.00 90.00 93 SER A CA 1
ATOM 739 C C . SER A 1 93 ? 10.009 -9.117 -11.405 1.00 90.00 93 SER A C 1
ATOM 741 O O . SER A 1 93 ? 9.286 -8.113 -11.384 1.00 90.00 93 SER A O 1
ATOM 743 N N . ASP A 1 94 ? 9.581 -10.299 -10.944 1.00 90.25 94 ASP A N 1
ATOM 744 C CA . ASP A 1 94 ? 8.317 -10.473 -10.217 1.00 90.25 94 ASP A CA 1
ATOM 745 C C . ASP A 1 94 ? 8.536 -10.161 -8.731 1.00 90.25 94 ASP A C 1
ATOM 747 O O . ASP A 1 94 ? 9.048 -10.995 -7.984 1.00 90.25 94 ASP A O 1
ATOM 751 N N . ILE A 1 95 ? 8.117 -8.968 -8.295 1.00 87.56 95 ILE A N 1
ATOM 752 C CA . ILE A 1 95 ? 8.236 -8.511 -6.897 1.00 87.56 95 ILE A CA 1
ATOM 753 C C . ILE A 1 95 ? 7.599 -9.517 -5.930 1.00 87.56 95 ILE A C 1
ATOM 755 O O . ILE A 1 95 ? 8.118 -9.745 -4.842 1.00 87.56 95 ILE A O 1
ATOM 759 N N . ASN A 1 96 ? 6.521 -10.194 -6.343 1.00 89.88 96 ASN A N 1
ATOM 760 C CA . ASN A 1 96 ? 5.841 -11.189 -5.515 1.00 89.88 96 ASN A CA 1
ATOM 761 C C . ASN A 1 96 ? 6.682 -12.454 -5.243 1.00 89.88 96 ASN A C 1
ATOM 763 O O . ASN A 1 96 ? 6.268 -13.312 -4.472 1.00 89.88 96 ASN A O 1
ATOM 767 N N . ARG A 1 97 ? 7.847 -12.600 -5.886 1.00 91.75 97 ARG A N 1
ATOM 768 C CA . ARG A 1 97 ? 8.801 -13.698 -5.663 1.00 91.75 97 ARG A CA 1
ATOM 769 C C . ARG A 1 97 ? 10.094 -13.246 -4.982 1.00 91.75 97 ARG A C 1
ATOM 771 O O . ARG A 1 97 ? 10.995 -14.062 -4.833 1.00 91.75 97 ARG A O 1
ATOM 778 N N . ALA A 1 98 ? 10.189 -11.971 -4.611 1.00 88.44 98 ALA A N 1
ATOM 779 C CA . ALA A 1 98 ? 11.384 -11.363 -4.030 1.00 88.44 98 ALA A CA 1
ATOM 780 C C . ALA A 1 98 ? 11.274 -11.131 -2.510 1.00 88.44 98 ALA A C 1
ATOM 782 O O . ALA A 1 98 ? 12.175 -10.539 -1.919 1.00 88.44 98 ALA A O 1
ATOM 783 N N . PHE A 1 99 ? 10.174 -11.561 -1.882 1.00 87.31 99 PHE A N 1
ATOM 784 C CA . PHE A 1 99 ? 10.032 -11.524 -0.426 1.00 87.31 99 PHE A CA 1
ATOM 785 C C . PHE A 1 99 ? 10.962 -12.564 0.233 1.00 87.31 99 PHE A C 1
ATOM 787 O O . PHE A 1 99 ? 11.117 -13.648 -0.336 1.00 87.31 99 PHE A O 1
ATOM 794 N N . PRO A 1 100 ? 11.590 -12.231 1.380 1.00 84.50 100 PRO A N 1
ATOM 795 C CA . PRO A 1 100 ? 12.445 -13.147 2.135 1.00 84.50 100 PRO A CA 1
ATOM 796 C C . PRO A 1 100 ? 11.662 -14.286 2.799 1.00 84.50 100 PRO A C 1
ATOM 798 O O . PRO A 1 100 ? 10.455 -14.099 3.081 1.00 84.50 100 PRO A O 1
#

Sequence (100 aa):
MKKEIIYSLKGIYREDYQIEGYRFGGGEKSACIVGALRGNEIQQLYICSQLVKALKELEAHGAISHNHEILVIPSVNRFSMNVGKRFWPTDNSDINRAFP

Radius of gyration: 14.86 Å; chains: 1; bounding box: 36×25×38 Å